Protein AF-A0A7Y2L1Q0-F1 (afdb_monomer_lite)

pLDDT: mean 85.58, std 13.66, range [53.12, 98.19]

Sequence (84 aa):
MMLALYPALLKGLQQDELDARDLAAVIAAVADGYAFPTNLDTDPPLHGLAPQTGQQLMLEALNKRWSYEVFAQQVSLMRSKRQA

Foldseek 3Di:
DLLVCLVVLLVCVVVVNDDPVNVLVVLVVPWFPDQDDFDCVQDNADVPHRDDTRSNLSVVCSVVSPDSVVSVVVVVVSVVSRVD

Secondary structure (DSSP, 8-state):
-HHHHHHHHHHHHHTT-S-HHHHHHHHHHHS--S-----TTTS--GGGPPPPPHHHHHHHHHHTT--HHHHHHHHHHHHHHHH-

Structure (mmCIF, N/CA/C/O backbone):
data_AF-A0A7Y2L1Q0-F1
#
_entry.id   AF-A0A7Y2L1Q0-F1
#
loop_
_atom_site.group_PDB
_atom_site.id
_atom_site.type_symbol
_atom_site.label_atom_id
_atom_site.label_alt_id
_atom_site.label_comp_id
_atom_site.label_asym_id
_atom_site.label_entity_id
_atom_site.label_seq_id
_atom_site.pdbx_PDB_ins_code
_atom_site.Cartn_x
_atom_site.Cartn_y
_atom_site.Cartn_z
_atom_site.occupancy
_atom_site.B_iso_or_equiv
_atom_site.auth_seq_id
_atom_site.auth_comp_id
_atom_site.auth_asym_id
_atom_site.auth_atom_id
_atom_site.pdbx_PDB_model_num
ATOM 1 N N . MET A 1 1 ? -8.274 5.967 -8.721 1.00 84.06 1 MET A N 1
ATOM 2 C CA . MET A 1 1 ? -9.121 5.219 -7.768 1.00 84.06 1 MET A CA 1
ATOM 3 C C . MET A 1 1 ? -8.474 5.079 -6.395 1.00 84.06 1 MET A C 1
ATOM 5 O O . MET A 1 1 ? -9.063 5.597 -5.461 1.00 84.06 1 MET A O 1
ATOM 9 N N . MET A 1 2 ? -7.261 4.517 -6.264 1.00 94.44 2 MET A N 1
ATOM 10 C CA . MET A 1 2 ? -6.565 4.357 -4.964 1.00 94.44 2 MET A CA 1
ATOM 11 C C . MET A 1 2 ? -6.626 5.580 -4.026 1.00 94.44 2 MET A C 1
ATOM 13 O O . MET A 1 2 ? -7.098 5.461 -2.902 1.00 94.44 2 MET A O 1
ATOM 17 N N . LEU A 1 3 ? -6.204 6.762 -4.496 1.00 96.69 3 LEU A N 1
ATOM 18 C CA . LEU A 1 3 ? -6.192 7.986 -3.677 1.00 96.69 3 LEU A CA 1
ATOM 19 C C . LEU A 1 3 ? -7.585 8.392 -3.180 1.00 96.69 3 LEU A C 1
ATOM 21 O O . LEU A 1 3 ? -7.726 8.842 -2.052 1.00 96.69 3 LEU A O 1
ATOM 25 N N . ALA A 1 4 ? -8.615 8.211 -4.007 1.00 96.88 4 ALA A N 1
ATOM 26 C CA . ALA A 1 4 ? -9.971 8.630 -3.668 1.00 96.88 4 ALA A CA 1
ATOM 27 C C . ALA A 1 4 ? -10.604 7.742 -2.585 1.00 96.88 4 ALA A C 1
ATOM 29 O O . ALA A 1 4 ? -11.353 8.239 -1.752 1.00 96.88 4 ALA A O 1
ATOM 30 N N . LEU A 1 5 ? -10.304 6.438 -2.589 1.00 95.88 5 LEU A N 1
ATOM 31 C CA . LEU A 1 5 ? -10.913 5.479 -1.660 1.00 95.88 5 LEU A CA 1
ATOM 32 C C . LEU A 1 5 ? -10.126 5.283 -0.366 1.00 95.88 5 LEU A C 1
ATOM 34 O O . LEU A 1 5 ? -10.706 4.875 0.637 1.00 95.88 5 LEU A O 1
ATOM 38 N N . TYR A 1 6 ? -8.826 5.582 -0.363 1.00 97.19 6 TYR A N 1
ATOM 39 C CA . TYR A 1 6 ? -7.969 5.342 0.796 1.00 97.19 6 TYR A CA 1
ATOM 40 C C . TYR A 1 6 ? -8.482 5.976 2.105 1.00 97.19 6 TYR A C 1
ATOM 42 O O . TYR A 1 6 ? -8.555 5.249 3.097 1.00 97.19 6 TYR A O 1
ATOM 50 N N . PRO A 1 7 ? -8.914 7.257 2.149 1.00 96.75 7 PRO A N 1
ATOM 51 C CA . PRO A 1 7 ? -9.412 7.850 3.393 1.00 96.75 7 PRO A CA 1
ATOM 52 C C . PRO A 1 7 ? -10.648 7.135 3.951 1.00 96.75 7 PRO A C 1
ATOM 54 O O . PRO A 1 7 ? -10.763 6.958 5.161 1.00 96.75 7 PRO A O 1
ATOM 57 N N . ALA A 1 8 ? -11.557 6.696 3.073 1.00 95.62 8 ALA A N 1
ATOM 58 C CA . ALA A 1 8 ? -12.775 5.997 3.476 1.00 95.62 8 ALA A CA 1
ATOM 59 C C . ALA A 1 8 ? -12.464 4.605 4.044 1.00 95.62 8 ALA A C 1
ATOM 61 O O . ALA A 1 8 ? -13.015 4.224 5.072 1.00 95.62 8 ALA A O 1
ATOM 62 N N . LEU A 1 9 ? -11.536 3.878 3.419 1.00 95.25 9 LEU A N 1
ATOM 63 C CA . LEU A 1 9 ? -11.114 2.553 3.879 1.00 95.25 9 LEU A CA 1
ATOM 64 C C . LEU A 1 9 ? -10.343 2.616 5.197 1.00 95.25 9 LEU A C 1
ATOM 66 O O . LEU A 1 9 ? -10.578 1.799 6.082 1.00 95.25 9 LEU A O 1
ATOM 70 N N . LEU A 1 10 ? -9.464 3.609 5.355 1.00 96.12 10 LEU A N 1
ATOM 71 C CA . LEU A 1 10 ? -8.752 3.827 6.612 1.00 96.12 10 LEU A CA 1
ATOM 72 C C . LEU A 1 10 ? -9.727 4.145 7.750 1.00 96.12 10 LEU A C 1
ATOM 74 O O . LEU A 1 10 ? -9.592 3.597 8.841 1.00 96.12 10 LEU A O 1
ATOM 78 N N . LYS A 1 11 ? -10.726 4.994 7.483 1.00 95.31 11 LYS A N 1
ATOM 79 C CA . LYS A 1 11 ? -11.779 5.316 8.446 1.00 95.31 11 LYS A CA 1
ATOM 80 C C . LYS A 1 11 ? -12.599 4.072 8.818 1.00 95.31 11 LYS A C 1
ATOM 82 O O . LYS A 1 11 ? -12.742 3.799 10.003 1.00 95.31 11 LYS A O 1
ATOM 87 N N . GLY A 1 12 ? -13.052 3.287 7.838 1.00 93.81 12 GLY A N 1
ATOM 88 C CA . GLY A 1 12 ? -13.804 2.050 8.089 1.00 93.81 12 GLY A CA 1
ATOM 89 C C . GLY A 1 12 ? -13.026 1.030 8.930 1.00 93.81 12 GLY A C 1
ATOM 90 O O . GLY A 1 12 ? -13.582 0.447 9.855 1.00 93.81 12 GLY A O 1
ATOM 91 N N . LEU A 1 13 ? -11.715 0.887 8.694 1.00 91.69 13 LEU A N 1
ATOM 92 C CA . LEU A 1 13 ? -10.834 0.048 9.521 1.00 91.69 13 LEU A CA 1
ATOM 93 C C . LEU A 1 13 ? -10.629 0.584 10.942 1.00 91.69 13 LEU A C 1
ATOM 95 O O . LEU A 1 13 ? -10.425 -0.188 11.871 1.00 91.69 13 LEU A O 1
ATOM 99 N N . GLN A 1 14 ? -10.624 1.904 11.131 1.00 91.44 14 GLN A N 1
ATOM 100 C CA . GLN A 1 14 ? -10.508 2.506 12.463 1.00 91.44 14 GLN A CA 1
ATOM 101 C C . GLN A 1 14 ? -11.791 2.360 13.285 1.00 91.44 14 GLN A C 1
ATOM 103 O O . GLN A 1 14 ? -11.721 2.409 14.510 1.00 91.44 14 GLN A O 1
ATOM 108 N N . GLN A 1 15 ? -12.933 2.208 12.616 1.00 93.56 15 GLN A N 1
ATOM 109 C CA . GLN A 1 15 ? -14.247 2.044 13.231 1.00 93.56 15 GLN A CA 1
ATOM 110 C C . GLN A 1 15 ? -14.669 0.571 13.375 1.00 93.56 15 GLN A C 1
ATOM 112 O O . GLN A 1 15 ? -15.780 0.322 13.830 1.00 93.56 15 GLN A O 1
ATOM 117 N N . ASP A 1 16 ? -13.812 -0.388 12.995 1.00 90.06 16 ASP A N 1
ATOM 118 C CA . ASP A 1 16 ? -14.134 -1.826 12.917 1.00 90.06 16 ASP A CA 1
ATOM 119 C C . ASP A 1 16 ? -15.383 -2.133 12.053 1.00 90.06 16 ASP A C 1
ATOM 121 O O . ASP A 1 16 ? -16.080 -3.126 12.251 1.00 90.06 16 ASP A O 1
ATOM 125 N N . GLU A 1 17 ? -15.662 -1.286 11.055 1.00 90.94 17 GLU A N 1
ATOM 126 C CA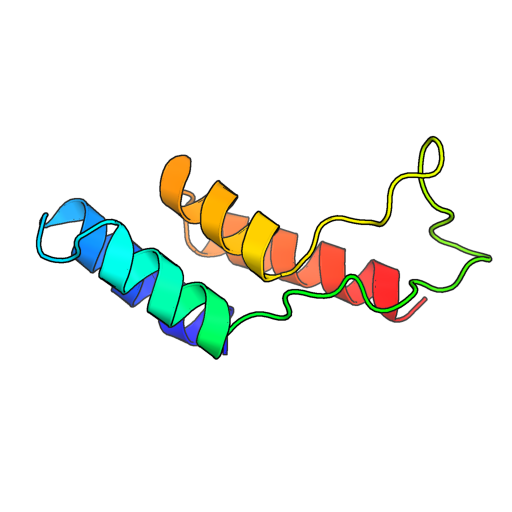 . GLU A 1 17 ? -16.801 -1.416 10.129 1.00 90.94 17 GLU A CA 1
ATOM 127 C C . GLU A 1 17 ? -16.453 -2.214 8.860 1.00 90.94 17 GLU A C 1
ATOM 129 O O . GLU A 1 17 ? -17.330 -2.512 8.050 1.00 90.94 17 GLU A O 1
ATOM 134 N N . LEU A 1 18 ? -15.171 -2.539 8.664 1.00 87.62 18 LEU A N 1
ATOM 135 C CA . LEU A 1 18 ? -14.662 -3.250 7.493 1.00 87.62 18 LEU A CA 1
ATOM 136 C C . LEU A 1 18 ? -13.874 -4.482 7.926 1.00 87.62 18 LEU A C 1
ATOM 138 O O . LEU A 1 18 ? -12.869 -4.368 8.631 1.00 87.62 18 LEU A O 1
ATOM 142 N N . ASP A 1 19 ? -14.306 -5.652 7.463 1.00 87.00 19 ASP A N 1
ATOM 143 C CA . ASP A 1 19 ? -13.568 -6.886 7.686 1.00 87.00 19 ASP A CA 1
ATOM 144 C C . ASP A 1 19 ? -12.416 -7.055 6.674 1.00 87.00 19 ASP A C 1
ATOM 146 O O . ASP A 1 19 ? -12.303 -6.359 5.658 1.00 87.00 19 ASP A O 1
ATOM 150 N N . ALA A 1 20 ? -11.516 -7.997 6.961 1.00 87.00 20 ALA A N 1
ATOM 151 C CA . ALA A 1 20 ? -10.342 -8.238 6.126 1.00 87.00 20 ALA A CA 1
ATOM 152 C C . ALA A 1 20 ? -10.690 -8.735 4.709 1.00 87.00 20 ALA A C 1
ATOM 154 O O . ALA A 1 20 ? -9.914 -8.521 3.772 1.00 87.00 20 ALA A O 1
ATOM 155 N N . ARG A 1 21 ? -11.835 -9.406 4.537 1.00 90.62 21 ARG A N 1
ATOM 156 C CA . ARG A 1 21 ? -12.267 -9.963 3.253 1.00 90.62 21 ARG A CA 1
ATOM 157 C C . ARG A 1 21 ? -12.803 -8.863 2.346 1.00 90.62 21 ARG A C 1
ATOM 159 O O . ARG A 1 21 ? -12.404 -8.801 1.182 1.00 90.62 21 ARG A O 1
ATOM 166 N N . ASP A 1 22 ? -13.645 -7.991 2.881 1.00 91.00 22 ASP A N 1
ATOM 167 C CA . ASP A 1 22 ? -14.186 -6.832 2.179 1.00 91.00 22 ASP A CA 1
ATOM 168 C C . ASP A 1 22 ? -13.063 -5.869 1.795 1.00 91.00 22 ASP A C 1
ATOM 170 O O . ASP A 1 22 ? -13.006 -5.397 0.657 1.00 91.00 22 ASP A O 1
ATOM 174 N N . LEU A 1 23 ? -12.093 -5.664 2.691 1.00 91.75 23 LEU A N 1
ATOM 175 C CA . LEU A 1 23 ? -10.913 -4.859 2.396 1.00 91.75 23 LEU A CA 1
ATOM 176 C C . LEU A 1 23 ? -10.121 -5.422 1.208 1.00 91.75 23 LEU A C 1
ATOM 178 O O . LEU A 1 23 ? -9.784 -4.683 0.281 1.00 91.75 23 LEU A O 1
ATOM 182 N N . ALA A 1 24 ? -9.842 -6.728 1.217 1.00 91.69 24 ALA A N 1
ATOM 183 C CA . ALA A 1 24 ? -9.120 -7.389 0.135 1.00 91.69 24 ALA A CA 1
ATOM 184 C C . ALA A 1 24 ? -9.882 -7.299 -1.196 1.00 91.69 24 ALA A C 1
ATOM 186 O O . ALA A 1 24 ? -9.274 -7.027 -2.234 1.00 91.69 24 ALA A O 1
ATOM 187 N N . ALA A 1 25 ? -11.208 -7.467 -1.167 1.00 93.12 25 ALA A N 1
ATOM 188 C CA . ALA A 1 25 ? -12.057 -7.348 -2.348 1.00 93.12 25 ALA A CA 1
ATOM 189 C C . ALA A 1 25 ? -12.030 -5.928 -2.933 1.00 93.12 25 ALA A C 1
ATOM 191 O O . ALA A 1 25 ? -11.849 -5.765 -4.142 1.00 93.12 25 ALA A O 1
ATOM 192 N N . VAL A 1 26 ? -12.140 -4.895 -2.088 1.00 93.94 26 VAL A N 1
ATOM 193 C CA . VAL A 1 26 ? -12.054 -3.502 -2.546 1.00 93.94 26 VAL A CA 1
ATOM 194 C C . VAL A 1 26 ? -10.675 -3.212 -3.131 1.00 93.94 26 VAL A C 1
ATOM 196 O O . VAL A 1 26 ? -10.599 -2.673 -4.232 1.00 93.94 26 VAL A O 1
ATOM 199 N N . ILE A 1 27 ? -9.587 -3.602 -2.457 1.00 94.38 27 ILE A N 1
ATOM 200 C CA . ILE A 1 27 ? -8.219 -3.397 -2.962 1.00 94.38 27 ILE A CA 1
ATOM 201 C C . ILE A 1 27 ? -8.043 -4.057 -4.337 1.00 94.38 27 ILE A C 1
ATOM 203 O O . ILE A 1 27 ? -7.538 -3.411 -5.258 1.00 94.38 27 ILE A O 1
ATOM 207 N N . ALA A 1 28 ? -8.505 -5.301 -4.496 1.00 92.62 28 ALA A N 1
ATOM 208 C CA . ALA A 1 28 ? -8.415 -6.036 -5.754 1.00 92.62 28 ALA A CA 1
ATOM 209 C C . ALA A 1 28 ? -9.160 -5.344 -6.908 1.00 92.62 28 ALA A C 1
ATOM 211 O O . ALA A 1 28 ? -8.706 -5.393 -8.050 1.00 92.62 28 ALA A O 1
ATOM 212 N N . ALA A 1 29 ? -10.277 -4.672 -6.613 1.00 91.81 29 ALA A N 1
ATOM 213 C CA . ALA A 1 29 ? -11.085 -3.972 -7.606 1.00 91.81 29 ALA A CA 1
ATOM 214 C C . ALA A 1 29 ? -10.533 -2.588 -8.002 1.00 91.81 29 ALA A C 1
ATOM 216 O O . ALA A 1 29 ? -10.876 -2.079 -9.069 1.00 91.81 29 ALA A O 1
ATOM 217 N N . VAL A 1 30 ? -9.725 -1.943 -7.150 1.00 91.69 30 VAL A N 1
ATOM 218 C CA . VAL A 1 30 ? -9.426 -0.497 -7.279 1.00 91.69 30 VAL A CA 1
ATOM 219 C C . VAL A 1 30 ? -7.951 -0.160 -7.466 1.00 91.69 30 VAL A C 1
ATOM 221 O O . VAL A 1 30 ? -7.618 1.005 -7.733 1.00 91.69 30 VAL A O 1
ATOM 224 N N . ALA A 1 31 ? -7.077 -1.151 -7.310 1.00 91.06 31 ALA A N 1
ATOM 225 C CA . ALA A 1 31 ? -5.640 -1.019 -7.457 1.00 91.06 31 ALA A CA 1
ATOM 226 C C . ALA A 1 31 ? -5.084 -2.102 -8.391 1.00 91.06 31 ALA A C 1
ATOM 228 O O . ALA A 1 31 ? -5.535 -3.248 -8.380 1.00 91.06 31 ALA A O 1
ATOM 229 N N . ASP A 1 32 ? -4.070 -1.742 -9.179 1.00 85.19 32 ASP A N 1
ATOM 230 C CA . ASP A 1 32 ? -3.424 -2.675 -10.104 1.00 85.19 32 ASP A CA 1
ATOM 231 C C . ASP A 1 32 ? -2.694 -3.780 -9.328 1.00 85.19 32 ASP A C 1
ATOM 233 O O . ASP A 1 32 ? -1.807 -3.491 -8.516 1.00 85.19 32 ASP A O 1
ATOM 237 N N . GLY A 1 33 ? -3.063 -5.038 -9.584 1.00 80.12 33 GLY A N 1
ATOM 238 C CA . GLY A 1 33 ? -2.448 -6.233 -8.983 1.00 80.12 33 GLY A CA 1
ATOM 239 C C . GLY A 1 33 ? -1.258 -6.783 -9.763 1.00 80.12 33 GLY A C 1
ATOM 240 O O . GLY A 1 33 ? -0.581 -7.694 -9.299 1.00 80.12 33 GLY A O 1
ATOM 241 N N . TYR A 1 34 ? -0.988 -6.221 -10.939 1.00 75.44 34 TYR A N 1
ATOM 242 C CA . TYR A 1 34 ? 0.176 -6.550 -11.745 1.00 75.44 34 TYR A CA 1
ATOM 243 C C . TYR A 1 34 ? 1.168 -5.391 -11.706 1.00 75.44 34 TYR A C 1
ATOM 245 O O . TYR A 1 34 ? 0.789 -4.222 -11.827 1.00 75.44 34 TYR A O 1
ATOM 253 N N . ALA A 1 35 ? 2.449 -5.709 -11.545 1.00 69.00 35 ALA A N 1
ATOM 254 C CA . ALA A 1 35 ? 3.509 -4.734 -11.722 1.00 69.00 35 ALA A CA 1
ATOM 255 C C . ALA A 1 35 ? 3.665 -4.514 -13.229 1.00 69.00 35 ALA A C 1
ATOM 257 O O . ALA A 1 35 ? 4.298 -5.316 -13.913 1.00 69.00 35 ALA A O 1
ATOM 258 N N . PHE A 1 36 ? 3.020 -3.477 -13.773 1.00 60.69 36 PHE A N 1
ATOM 259 C CA . PHE A 1 36 ? 3.261 -3.094 -15.164 1.00 60.69 36 PHE A CA 1
ATOM 260 C C . PHE A 1 36 ? 4.766 -2.856 -15.326 1.00 60.69 36 PHE A C 1
ATOM 262 O O . PHE A 1 36 ? 5.318 -2.196 -14.439 1.00 60.69 36 PHE A O 1
ATOM 269 N N . PRO A 1 37 ? 5.426 -3.411 -16.364 1.00 55.62 37 PRO A N 1
ATOM 270 C CA . PRO A 1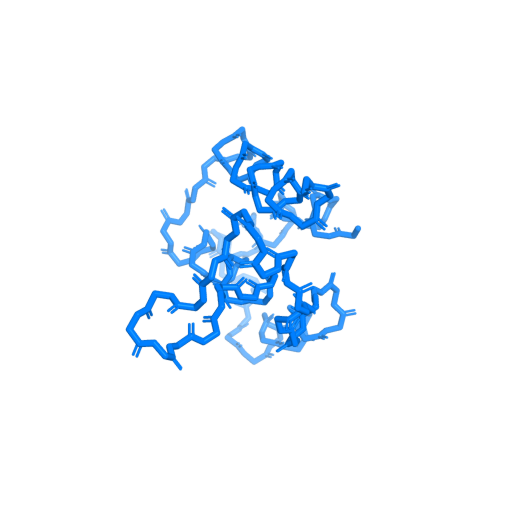 37 ? 6.868 -3.299 -16.507 1.00 55.62 37 PRO A CA 1
ATOM 271 C C . PRO A 1 37 ? 7.225 -1.819 -16.483 1.00 55.62 37 PRO A C 1
ATOM 273 O O . PRO A 1 37 ? 6.862 -1.051 -17.374 1.00 55.62 37 PRO A O 1
ATOM 276 N N . THR A 1 38 ? 7.859 -1.425 -15.387 1.00 56.53 38 THR A N 1
ATOM 277 C CA . THR A 1 38 ? 8.606 -0.188 -15.288 1.00 56.53 38 THR A CA 1
ATOM 278 C C . THR A 1 38 ? 9.635 -0.190 -16.405 1.00 56.53 38 THR A C 1
ATOM 280 O O . THR A 1 38 ? 10.104 -1.254 -16.822 1.00 56.53 38 THR A O 1
ATOM 283 N N . ASN A 1 39 ? 9.940 0.988 -16.936 1.00 58.91 39 ASN A N 1
ATOM 284 C CA . ASN A 1 39 ? 10.987 1.125 -17.928 1.00 58.91 39 ASN A CA 1
ATOM 285 C C . ASN A 1 39 ? 12.259 0.425 -17.411 1.00 58.91 39 ASN A C 1
ATOM 287 O O . ASN A 1 39 ? 12.784 0.761 -16.347 1.00 58.91 39 ASN A O 1
ATOM 291 N N . LEU A 1 40 ? 12.707 -0.603 -18.136 1.00 60.31 40 LEU A N 1
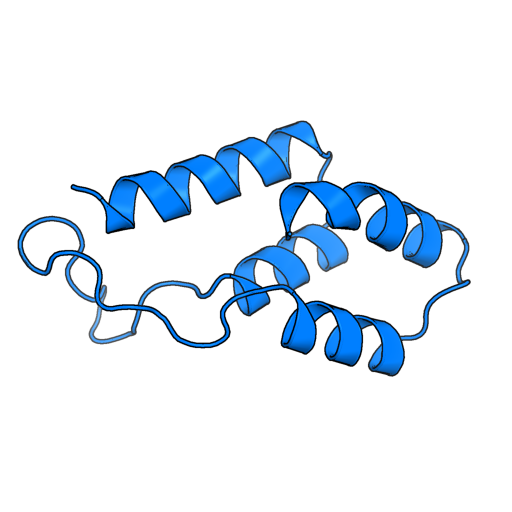ATOM 292 C CA . LEU A 1 40 ? 13.818 -1.459 -17.715 1.00 60.31 40 LEU A CA 1
ATOM 293 C C . LEU A 1 40 ? 15.144 -0.691 -17.660 1.00 60.31 40 LEU A C 1
ATOM 295 O O . LEU A 1 40 ? 16.064 -1.130 -16.971 1.00 60.31 40 LEU A O 1
ATOM 299 N N . ASP A 1 41 ? 15.217 0.457 -18.337 1.00 65.31 41 ASP A N 1
ATOM 300 C CA . ASP A 1 41 ? 16.383 1.332 -18.325 1.00 65.31 41 ASP A CA 1
ATOM 301 C C . ASP A 1 41 ? 16.508 2.140 -17.018 1.00 65.31 41 ASP A C 1
ATOM 303 O O . ASP A 1 41 ? 17.615 2.542 -16.658 1.00 65.31 41 ASP A O 1
ATOM 307 N N . THR A 1 42 ? 15.409 2.376 -16.285 1.00 59.19 42 THR A N 1
ATOM 308 C CA . THR A 1 42 ? 15.376 3.292 -15.123 1.00 59.19 42 THR A CA 1
ATOM 309 C C . THR A 1 42 ? 14.978 2.627 -13.802 1.00 59.19 42 THR A C 1
ATOM 311 O O . THR A 1 42 ? 15.405 3.095 -12.744 1.00 59.19 42 THR A O 1
ATOM 314 N N . ASP A 1 43 ? 14.210 1.533 -13.825 1.00 59.38 43 ASP A N 1
ATOM 315 C CA . ASP A 1 43 ? 13.792 0.790 -12.623 1.00 59.38 43 ASP A CA 1
ATOM 316 C C . ASP A 1 43 ? 13.822 -0.730 -12.894 1.00 59.38 43 ASP A C 1
ATOM 318 O O . ASP A 1 43 ? 12.771 -1.384 -12.972 1.00 59.38 43 ASP A O 1
ATOM 322 N N . PRO A 1 44 ? 15.033 -1.302 -13.088 1.00 60.62 44 PRO A N 1
ATOM 323 C CA . PRO A 1 44 ? 15.206 -2.731 -13.307 1.00 60.62 44 PRO A CA 1
ATOM 324 C C . PRO A 1 44 ? 14.734 -3.525 -12.079 1.00 60.62 44 PRO A C 1
ATOM 326 O O . PRO A 1 44 ? 14.823 -3.036 -10.948 1.00 60.62 44 PRO A O 1
ATOM 329 N N . PRO A 1 45 ? 14.268 -4.773 -12.261 1.00 62.34 45 PRO A N 1
ATOM 330 C CA . PRO A 1 45 ? 13.819 -5.603 -11.152 1.00 62.34 45 PRO A CA 1
ATOM 331 C C . PRO A 1 45 ? 14.951 -5.803 -10.138 1.00 62.34 45 PRO A C 1
ATOM 333 O O . PRO A 1 45 ? 15.944 -6.489 -10.400 1.00 62.34 45 PRO A O 1
ATOM 336 N N . LEU A 1 46 ? 14.793 -5.210 -8.955 1.00 63.06 46 LEU A N 1
ATOM 337 C CA . LEU A 1 46 ? 15.713 -5.384 -7.836 1.00 63.06 46 LEU A CA 1
ATOM 338 C C . LEU A 1 46 ? 15.740 -6.868 -7.452 1.00 63.06 46 LEU A C 1
ATOM 340 O O . LEU A 1 46 ? 14.740 -7.427 -7.008 1.00 63.06 46 LEU A O 1
ATOM 344 N N . HIS A 1 47 ? 16.896 -7.510 -7.635 1.00 61.72 47 HIS A N 1
ATOM 345 C CA . HIS A 1 47 ? 17.112 -8.935 -7.347 1.00 61.72 47 HIS A CA 1
ATOM 346 C C . HIS A 1 47 ? 16.197 -9.898 -8.133 1.00 61.72 47 HIS A C 1
ATOM 348 O O . HIS A 1 47 ? 15.923 -11.003 -7.671 1.00 61.72 47 HIS A O 1
ATOM 354 N N . GLY A 1 48 ? 15.706 -9.492 -9.311 1.00 62.84 48 GLY A N 1
ATOM 355 C CA . GLY A 1 48 ? 14.800 -10.317 -10.120 1.00 62.84 48 GLY A CA 1
ATOM 356 C C . GLY A 1 48 ? 13.353 -10.358 -9.614 1.00 62.84 48 GLY A C 1
ATOM 357 O O . GLY A 1 48 ? 12.540 -11.099 -10.164 1.00 62.84 48 GLY A O 1
ATOM 358 N N . LEU A 1 49 ? 13.010 -9.560 -8.597 1.00 65.38 49 LEU A N 1
ATOM 359 C CA . LEU A 1 49 ? 11.634 -9.385 -8.144 1.00 65.38 49 LEU A CA 1
ATOM 360 C C . LEU A 1 49 ? 10.983 -8.219 -8.886 1.00 65.38 49 LEU A C 1
ATOM 362 O O . LEU A 1 49 ? 11.577 -7.151 -9.047 1.00 65.38 49 LEU A O 1
ATOM 366 N N . ALA A 1 50 ? 9.745 -8.431 -9.328 1.00 70.12 50 ALA A N 1
ATOM 367 C CA . ALA A 1 50 ? 8.939 -7.366 -9.899 1.00 70.12 50 ALA A CA 1
ATOM 368 C C . ALA A 1 50 ? 8.731 -6.232 -8.869 1.00 70.12 50 ALA A C 1
ATOM 370 O O . ALA A 1 50 ? 8.663 -6.507 -7.665 1.00 70.12 50 ALA A O 1
ATOM 371 N N . PRO A 1 51 ? 8.601 -4.970 -9.316 1.00 78.69 51 PRO A N 1
ATOM 372 C CA . PRO A 1 51 ? 8.291 -3.851 -8.433 1.00 78.69 51 PRO A CA 1
ATOM 373 C C . PRO A 1 51 ? 7.006 -4.065 -7.624 1.00 78.69 51 PRO A C 1
ATOM 375 O O . PRO A 1 51 ? 6.117 -4.827 -8.012 1.00 78.69 51 PRO A O 1
ATOM 378 N N . GLN A 1 52 ? 6.871 -3.320 -6.525 1.00 86.56 52 GLN A N 1
ATOM 379 C CA . GLN A 1 52 ? 5.646 -3.303 -5.728 1.00 86.56 52 GLN A CA 1
ATOM 380 C C . GLN A 1 52 ? 4.426 -2.908 -6.586 1.00 86.56 52 GLN A C 1
ATOM 382 O O . GLN A 1 52 ? 4.449 -1.945 -7.360 1.00 86.56 52 GLN A O 1
ATOM 387 N N . THR A 1 53 ? 3.332 -3.649 -6.426 1.00 90.50 53 THR A N 1
ATOM 388 C CA . THR A 1 53 ? 2.052 -3.390 -7.101 1.00 90.50 53 THR A CA 1
ATOM 389 C C . THR A 1 53 ? 1.223 -2.335 -6.366 1.00 90.50 53 THR A C 1
ATOM 391 O O . THR A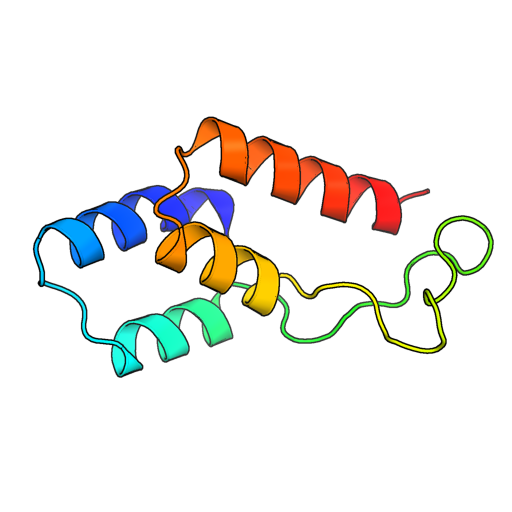 1 53 ? 1.446 -2.047 -5.188 1.00 90.50 53 THR A O 1
ATOM 394 N N . GLY A 1 54 ? 0.206 -1.784 -7.038 1.00 92.75 54 GLY A N 1
ATOM 395 C CA . GLY A 1 54 ? -0.720 -0.848 -6.397 1.00 92.75 54 GLY A CA 1
ATOM 396 C C . GLY A 1 54 ? -1.503 -1.508 -5.259 1.00 92.75 54 GLY A C 1
ATOM 397 O O . GLY A 1 54 ? -1.707 -0.885 -4.218 1.00 92.75 54 GLY A O 1
ATOM 398 N N . GLN A 1 55 ? -1.889 -2.778 -5.430 1.00 94.94 55 GLN A N 1
ATOM 399 C CA . GLN A 1 55 ? -2.568 -3.558 -4.388 1.00 94.94 55 GLN A CA 1
ATOM 400 C C . GLN A 1 55 ? -1.681 -3.758 -3.156 1.00 94.94 55 GLN A C 1
ATOM 402 O O . GLN A 1 55 ? -2.131 -3.523 -2.036 1.00 94.94 55 GLN A O 1
ATOM 407 N N . GLN A 1 56 ? -0.408 -4.124 -3.354 1.00 94.06 56 GLN A N 1
ATOM 408 C CA . GLN A 1 56 ? 0.555 -4.288 -2.259 1.00 94.06 56 GLN A CA 1
ATOM 409 C C . GLN A 1 56 ? 0.803 -2.971 -1.515 1.00 94.06 56 GLN A C 1
ATOM 411 O O . GLN A 1 56 ? 0.795 -2.966 -0.286 1.00 94.06 56 GLN A O 1
ATOM 416 N N . LEU A 1 57 ? 0.967 -1.860 -2.241 1.00 95.38 57 LEU A N 1
ATOM 417 C CA . LEU A 1 57 ? 1.158 -0.539 -1.639 1.00 95.38 57 LEU A CA 1
ATOM 418 C C . LEU A 1 57 ? -0.060 -0.108 -0.809 1.00 95.38 57 LEU A C 1
ATOM 420 O O . LEU A 1 57 ? 0.081 0.406 0.299 1.00 95.38 57 LEU A O 1
ATOM 424 N N . MET A 1 58 ? -1.269 -0.319 -1.335 1.00 96.25 58 MET A N 1
ATOM 425 C CA . MET A 1 58 ? -2.506 0.037 -0.640 1.00 96.25 58 MET A CA 1
ATOM 426 C C . MET A 1 58 ? -2.697 -0.785 0.635 1.00 96.25 58 MET A C 1
ATOM 428 O O . MET A 1 58 ? -3.011 -0.222 1.682 1.00 96.25 58 MET A O 1
ATOM 432 N N . LEU A 1 59 ? -2.455 -2.098 0.558 1.00 95.62 59 LEU A N 1
ATOM 433 C CA . LEU A 1 59 ? -2.520 -3.000 1.706 1.00 95.62 59 LEU A CA 1
ATOM 434 C C . LEU A 1 59 ? -1.506 -2.612 2.789 1.00 95.62 59 LEU A C 1
ATOM 436 O O . LEU A 1 59 ? -1.848 -2.557 3.969 1.00 95.62 59 LEU A O 1
ATOM 440 N N . GLU A 1 60 ? -0.268 -2.309 2.396 1.00 96.19 60 GLU A N 1
ATOM 441 C CA . GLU A 1 60 ? 0.773 -1.856 3.319 1.00 96.19 60 GLU A CA 1
ATOM 442 C C . GLU A 1 60 ? 0.368 -0.566 4.043 1.00 96.19 60 GLU A C 1
ATOM 444 O O . GLU A 1 60 ? 0.468 -0.494 5.271 1.00 96.19 60 GLU A O 1
ATOM 449 N N . ALA A 1 61 ? -0.119 0.429 3.299 1.00 97.31 61 ALA A N 1
ATOM 450 C CA . ALA A 1 61 ? -0.529 1.714 3.851 1.00 97.31 61 ALA A CA 1
ATOM 451 C C . ALA A 1 61 ? -1.674 1.571 4.868 1.00 97.31 61 ALA A C 1
ATOM 453 O O . ALA A 1 61 ? -1.620 2.172 5.941 1.00 97.31 61 ALA A O 1
ATOM 454 N N . LEU A 1 62 ? -2.668 0.726 4.566 1.00 96.00 62 LEU A N 1
ATOM 455 C CA . LEU A 1 62 ? -3.797 0.441 5.457 1.00 96.00 62 LEU A CA 1
ATOM 456 C C . LEU A 1 62 ? -3.350 -0.299 6.728 1.00 96.00 62 LEU A C 1
ATOM 458 O O . LEU A 1 62 ? -3.718 0.111 7.828 1.00 96.00 62 LEU A O 1
ATOM 462 N N . ASN A 1 63 ? -2.487 -1.313 6.602 1.00 94.75 63 ASN A N 1
ATOM 463 C CA . ASN A 1 63 ? -1.931 -2.043 7.749 1.00 94.75 63 ASN A CA 1
ATOM 464 C C . ASN A 1 63 ? -1.108 -1.134 8.672 1.00 94.75 63 ASN A C 1
ATOM 466 O O . ASN A 1 63 ? -1.202 -1.231 9.895 1.00 94.75 63 ASN A O 1
ATOM 470 N N . LYS A 1 64 ? -0.314 -0.228 8.090 1.00 96.50 64 LYS A N 1
ATOM 471 C CA . LYS A 1 64 ? 0.501 0.748 8.830 1.00 96.50 64 LYS A CA 1
ATOM 472 C C . LYS A 1 64 ? -0.275 2.000 9.246 1.00 96.50 64 LYS A C 1
ATOM 474 O O . LYS A 1 64 ? 0.300 2.860 9.910 1.00 96.50 64 LYS A O 1
ATOM 479 N N . ARG A 1 65 ? -1.551 2.111 8.858 1.00 95.88 65 ARG A N 1
ATOM 480 C CA . ARG A 1 65 ? -2.427 3.265 9.109 1.00 95.88 65 ARG A CA 1
ATOM 481 C C . ARG A 1 65 ? -1.775 4.595 8.717 1.00 95.88 65 ARG A C 1
ATOM 483 O O . ARG 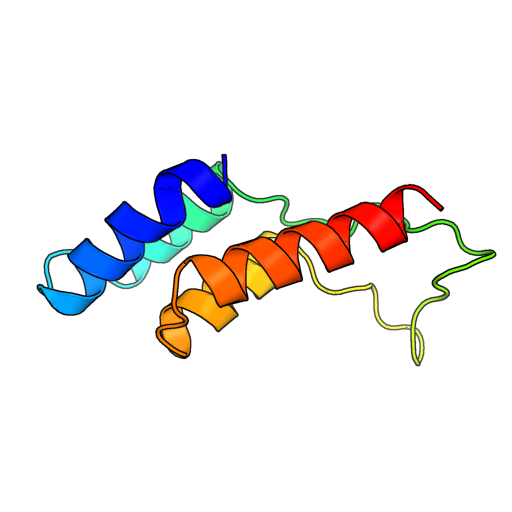A 1 65 ? -1.789 5.554 9.486 1.00 95.88 65 ARG A O 1
ATOM 490 N N . TRP A 1 66 ? -1.171 4.651 7.530 1.00 98.12 66 TRP A N 1
ATOM 491 C CA . TRP A 1 66 ? -0.537 5.878 7.044 1.00 98.12 66 TRP A CA 1
ATOM 492 C C . TRP A 1 66 ? -1.536 7.024 6.923 1.00 98.12 66 TRP A C 1
ATOM 494 O O . TRP A 1 66 ? -2.700 6.815 6.569 1.00 98.12 66 TRP A O 1
ATOM 504 N N . SER A 1 67 ? -1.056 8.249 7.143 1.00 97.88 67 SER A N 1
ATOM 505 C CA . SER A 1 67 ? -1.827 9.432 6.779 1.00 97.88 67 SER A CA 1
ATOM 506 C C . SER A 1 67 ? -2.047 9.477 5.262 1.00 97.88 67 SER A C 1
ATOM 508 O O . SER A 1 67 ? -1.303 8.867 4.482 1.00 97.88 67 SER A O 1
ATOM 510 N N . TYR A 1 68 ? -3.080 10.203 4.833 1.00 97.69 68 TYR A N 1
ATOM 511 C CA . TYR A 1 68 ? -3.380 10.355 3.412 1.00 97.69 68 TYR A CA 1
ATOM 512 C C . TYR A 1 68 ? -2.206 10.978 2.645 1.00 97.69 68 TYR A C 1
ATOM 514 O O . TYR A 1 68 ? -1.909 10.557 1.530 1.00 97.69 68 TYR A O 1
ATOM 522 N N . GLU A 1 69 ? -1.497 11.929 3.253 1.00 98.19 69 GLU A N 1
ATOM 523 C CA . GLU A 1 69 ? -0.359 12.624 2.651 1.00 98.19 69 GLU A CA 1
ATOM 524 C C . GLU A 1 69 ? 0.793 11.659 2.361 1.00 98.19 69 GLU A C 1
ATOM 526 O O . GLU A 1 69 ? 1.329 11.659 1.252 1.00 98.19 69 GLU A O 1
ATOM 531 N N . VAL A 1 70 ? 1.136 10.796 3.325 1.00 98.12 70 VAL A N 1
ATOM 532 C CA . VAL A 1 70 ? 2.181 9.776 3.151 1.00 98.12 70 VAL A CA 1
ATOM 533 C C . VAL A 1 70 ? 1.790 8.809 2.038 1.00 98.12 70 VAL A C 1
ATOM 535 O O . VAL A 1 70 ? 2.587 8.541 1.138 1.00 98.12 70 VAL A O 1
ATOM 538 N N . PHE A 1 71 ? 0.546 8.326 2.046 1.00 98.12 71 PHE A N 1
ATOM 539 C CA . PHE A 1 71 ? 0.060 7.432 0.999 1.00 98.12 71 PHE A CA 1
ATOM 540 C C . PHE A 1 71 ? 0.088 8.095 -0.386 1.00 98.12 71 PHE A C 1
ATOM 542 O O . PHE A 1 71 ? 0.567 7.497 -1.352 1.00 98.12 71 PHE A O 1
ATOM 549 N N . ALA A 1 72 ? -0.359 9.348 -0.491 1.00 97.81 72 ALA A N 1
ATOM 550 C CA . ALA A 1 72 ? -0.368 10.093 -1.743 1.00 97.81 72 ALA A CA 1
ATOM 551 C C . ALA A 1 72 ? 1.042 10.298 -2.311 1.00 97.81 72 ALA A C 1
ATOM 553 O O . ALA A 1 72 ? 1.249 10.119 -3.515 1.00 97.81 72 ALA A O 1
ATOM 554 N N . GLN A 1 73 ? 2.021 10.596 -1.451 1.00 97.62 73 GLN A N 1
ATOM 555 C CA . GLN A 1 73 ? 3.427 10.692 -1.848 1.00 97.62 73 GLN A CA 1
ATOM 556 C C . GLN A 1 73 ? 3.957 9.363 -2.399 1.00 97.62 73 GLN A C 1
ATOM 558 O O . GLN A 1 73 ? 4.570 9.352 -3.466 1.00 97.62 73 GLN A O 1
ATOM 563 N N . GLN A 1 74 ? 3.672 8.236 -1.738 1.00 96.00 74 GLN A N 1
ATOM 564 C CA . GLN A 1 74 ? 4.119 6.918 -2.210 1.00 96.00 74 GLN A CA 1
ATOM 565 C C . GLN A 1 74 ? 3.461 6.513 -3.536 1.00 96.00 74 GLN A C 1
ATOM 567 O O . GLN A 1 74 ? 4.133 6.002 -4.431 1.00 96.00 74 GLN A O 1
ATOM 572 N N . VAL A 1 75 ? 2.169 6.809 -3.720 1.00 94.31 75 VAL A N 1
ATOM 573 C CA . VAL A 1 75 ? 1.484 6.597 -5.007 1.00 94.31 75 VAL A CA 1
ATOM 574 C C . VAL A 1 75 ? 2.114 7.448 -6.112 1.00 94.31 75 VAL A C 1
ATOM 576 O O . VAL A 1 75 ? 2.264 6.965 -7.236 1.00 94.31 75 VAL A O 1
ATOM 579 N N . SER A 1 76 ? 2.499 8.693 -5.816 1.00 93.50 76 SER A N 1
ATOM 580 C CA . SER A 1 76 ? 3.203 9.548 -6.777 1.00 93.50 76 SER A CA 1
ATOM 581 C C . SER A 1 76 ? 4.564 8.965 -7.149 1.00 93.50 76 SER A C 1
ATOM 583 O O . SER A 1 76 ? 4.860 8.850 -8.334 1.00 93.50 76 SER A O 1
ATOM 585 N N . LEU A 1 77 ? 5.356 8.532 -6.163 1.00 90.44 77 LEU A N 1
ATOM 586 C CA . LEU A 1 77 ? 6.668 7.923 -6.390 1.00 90.44 77 LEU A CA 1
ATOM 587 C C . LEU A 1 77 ? 6.562 6.665 -7.263 1.00 90.44 77 LEU A C 1
ATOM 589 O O . LEU A 1 77 ? 7.284 6.536 -8.251 1.00 90.44 77 LEU A O 1
ATOM 593 N N . MET A 1 78 ? 5.620 5.772 -6.941 1.00 88.12 78 MET A N 1
ATOM 594 C CA . MET A 1 78 ? 5.348 4.563 -7.723 1.00 88.12 78 MET A CA 1
ATOM 595 C C . MET A 1 78 ? 4.978 4.894 -9.176 1.00 88.12 78 MET A C 1
ATOM 597 O O . MET A 1 78 ? 5.406 4.202 -10.095 1.00 88.12 78 MET A O 1
ATOM 601 N N . ARG A 1 79 ? 4.183 5.947 -9.406 1.00 87.25 79 ARG A N 1
ATOM 602 C CA . ARG A 1 79 ? 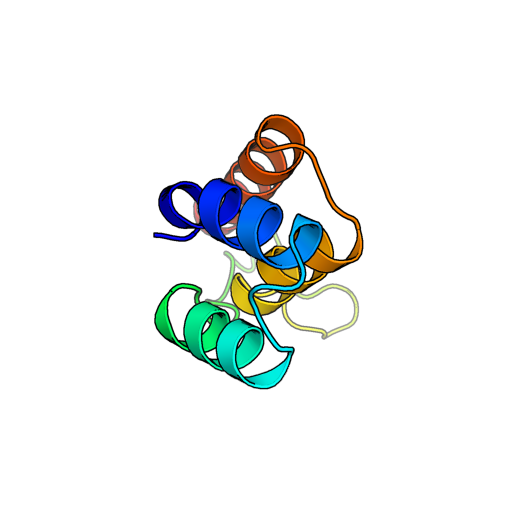3.786 6.370 -10.758 1.00 87.25 79 ARG A CA 1
ATOM 603 C C . ARG A 1 79 ? 4.932 7.002 -11.536 1.00 87.25 79 ARG A C 1
ATOM 605 O O . ARG A 1 79 ? 5.076 6.687 -12.710 1.00 87.25 79 ARG A O 1
ATOM 612 N N . SER A 1 80 ? 5.746 7.843 -10.903 1.00 84.31 80 SER A N 1
ATOM 613 C CA . SER A 1 80 ? 6.894 8.478 -11.558 1.00 84.31 80 SER A CA 1
ATOM 614 C C . SER A 1 80 ? 7.901 7.446 -12.059 1.00 84.31 80 SER A C 1
ATOM 616 O O . SER A 1 80 ? 8.344 7.546 -13.197 1.00 84.31 80 SER A O 1
ATOM 618 N N . LYS A 1 81 ? 8.176 6.399 -11.271 1.00 76.94 81 LYS A N 1
ATOM 619 C CA . LYS A 1 81 ? 9.031 5.276 -11.697 1.00 76.94 81 LYS A CA 1
ATOM 620 C C . LYS A 1 81 ? 8.502 4.525 -12.923 1.00 76.94 81 LYS A C 1
ATOM 622 O O . LYS A 1 81 ? 9.280 3.974 -13.682 1.00 76.94 81 LYS A O 1
ATOM 627 N N . ARG A 1 82 ? 7.180 4.499 -13.127 1.00 72.94 82 ARG A N 1
ATOM 628 C CA . ARG A 1 82 ? 6.544 3.858 -14.294 1.00 72.94 82 ARG A CA 1
ATOM 629 C C . ARG A 1 82 ? 6.551 4.730 -15.553 1.00 72.94 82 ARG A C 1
ATOM 631 O O . ARG A 1 82 ? 6.297 4.205 -16.629 1.00 72.94 82 ARG A O 1
ATOM 638 N N . GLN A 1 83 ? 6.745 6.043 -15.416 1.00 64.38 83 GLN A N 1
ATOM 639 C CA . GLN A 1 83 ? 6.682 7.004 -16.525 1.00 64.38 83 GLN A CA 1
ATOM 640 C C . GLN A 1 83 ? 8.054 7.404 -17.082 1.00 64.38 83 GLN A C 1
ATOM 642 O O . GLN A 1 83 ? 8.100 7.905 -18.203 1.00 64.38 83 GLN A O 1
ATOM 647 N N . ALA A 1 84 ? 9.123 7.240 -16.299 1.00 53.12 84 ALA A N 1
ATOM 648 C CA . ALA A 1 84 ? 10.500 7.560 -16.676 1.00 53.12 84 ALA A CA 1
ATOM 649 C C . ALA A 1 84 ? 11.150 6.378 -17.383 1.00 53.12 84 ALA A C 1
ATOM 651 O O . ALA A 1 84 ? 11.736 6.566 -18.466 1.00 53.12 84 ALA A O 1
#

Radius of gyration: 13.61 Å; chains: 1; bounding box: 34×23×32 Å